Protein AF-A0A7V3I8Q2-F1 (afdb_monomer_lite)

Structure (mmCIF, N/CA/C/O backbone):
data_AF-A0A7V3I8Q2-F1
#
_entry.id   AF-A0A7V3I8Q2-F1
#
loop_
_atom_site.group_PDB
_atom_site.id
_atom_site.type_symbol
_atom_site.label_atom_id
_atom_site.label_alt_id
_atom_site.label_comp_id
_atom_site.label_asym_id
_atom_site.label_entity_id
_atom_site.label_seq_id
_atom_site.pdbx_PDB_ins_code
_atom_site.Cartn_x
_atom_site.Cartn_y
_atom_site.Cartn_z
_atom_site.occupancy
_atom_site.B_iso_or_equiv
_atom_site.auth_seq_id
_atom_site.auth_comp_id
_atom_site.auth_asym_id
_atom_site.auth_atom_id
_atom_site.pdbx_PDB_model_num
ATOM 1 N N . MET A 1 1 ? 13.150 8.034 6.108 1.00 73.38 1 MET A N 1
ATOM 2 C CA . MET A 1 1 ? 12.141 7.306 6.909 1.00 73.38 1 MET A CA 1
ATOM 3 C C . MET A 1 1 ? 10.858 7.231 6.097 1.00 73.38 1 MET A C 1
ATOM 5 O O . MET A 1 1 ? 10.472 8.252 5.534 1.00 73.38 1 MET A O 1
ATOM 9 N N . ARG A 1 2 ? 10.200 6.072 5.993 1.00 83.31 2 ARG A N 1
ATOM 10 C CA . ARG A 1 2 ? 8.971 5.901 5.204 1.00 83.31 2 ARG A CA 1
ATOM 11 C C . ARG A 1 2 ? 7.767 6.496 5.926 1.00 83.31 2 ARG A C 1
ATOM 13 O O . ARG A 1 2 ? 7.495 6.162 7.077 1.00 83.31 2 ARG A O 1
ATOM 20 N N . ASP A 1 3 ? 6.990 7.284 5.193 1.00 85.62 3 ASP A N 1
ATOM 21 C CA . ASP A 1 3 ? 5.755 7.908 5.685 1.00 85.62 3 ASP A CA 1
ATOM 22 C C . ASP A 1 3 ? 4.479 7.133 5.319 1.00 85.62 3 ASP A C 1
ATOM 24 O O . ASP A 1 3 ? 3.425 7.292 5.934 1.00 85.62 3 ASP A O 1
ATOM 28 N N . GLY A 1 4 ? 4.570 6.259 4.317 1.00 82.44 4 GLY A N 1
ATOM 29 C CA . GLY A 1 4 ? 3.491 5.359 3.936 1.00 82.44 4 GLY A CA 1
ATOM 30 C C . GLY A 1 4 ? 3.191 4.316 5.015 1.00 82.44 4 GLY A C 1
ATOM 31 O O . GLY A 1 4 ? 4.097 3.730 5.613 1.00 82.44 4 GLY A O 1
ATOM 32 N N . ILE A 1 5 ? 1.901 4.046 5.202 1.00 87.12 5 ILE A N 1
ATOM 33 C CA . ILE A 1 5 ? 1.361 3.048 6.138 1.00 87.12 5 ILE A CA 1
ATOM 34 C C . ILE A 1 5 ? 1.202 1.647 5.518 1.00 87.12 5 ILE A C 1
ATOM 36 O O . ILE A 1 5 ? 0.748 0.727 6.187 1.00 87.12 5 ILE A O 1
ATOM 40 N N . ALA A 1 6 ? 1.562 1.473 4.243 1.00 85.25 6 ALA A N 1
ATOM 41 C CA . ALA A 1 6 ? 1.400 0.209 3.531 1.00 85.25 6 ALA A CA 1
ATOM 42 C C . ALA A 1 6 ? 2.316 -0.893 4.097 1.00 85.25 6 ALA A C 1
ATOM 44 O O . ALA A 1 6 ? 3.530 -0.709 4.208 1.00 85.25 6 ALA A O 1
ATOM 45 N N . VAL A 1 7 ? 1.737 -2.051 4.416 1.00 87.88 7 VAL A N 1
ATOM 46 C CA . VAL A 1 7 ? 2.470 -3.260 4.847 1.00 87.88 7 VAL A CA 1
ATOM 47 C C . VAL A 1 7 ? 2.717 -4.244 3.703 1.00 87.88 7 VAL A C 1
ATOM 49 O O . VAL A 1 7 ? 3.570 -5.114 3.819 1.00 87.88 7 VAL A O 1
ATOM 52 N N . VAL A 1 8 ? 2.018 -4.069 2.582 1.00 93.12 8 VAL A N 1
ATOM 53 C CA . VAL A 1 8 ? 2.207 -4.836 1.348 1.00 93.12 8 VAL A CA 1
ATOM 54 C C . VAL A 1 8 ? 2.643 -3.881 0.241 1.00 93.12 8 VAL A C 1
ATOM 56 O O . VAL A 1 8 ? 2.067 -2.804 0.080 1.00 93.12 8 VAL A O 1
ATOM 59 N N . LEU A 1 9 ? 3.664 -4.282 -0.515 1.00 93.81 9 LEU A N 1
ATOM 60 C CA . LEU A 1 9 ? 4.105 -3.625 -1.741 1.00 93.81 9 LEU A CA 1
ATOM 61 C C . LEU A 1 9 ? 3.640 -4.458 -2.942 1.00 93.81 9 LEU A C 1
ATOM 63 O O . LEU A 1 9 ? 3.830 -5.672 -2.965 1.00 93.81 9 LEU A O 1
ATOM 67 N N . SER A 1 10 ? 3.075 -3.808 -3.956 1.00 95.69 10 SER A N 1
ATOM 68 C CA . SER A 1 10 ? 2.683 -4.450 -5.215 1.00 95.69 10 SER A CA 1
ATOM 69 C C . SER A 1 10 ? 3.351 -3.734 -6.385 1.00 95.69 10 SER A C 1
ATOM 71 O O . SER A 1 10 ? 3.352 -2.505 -6.434 1.00 95.69 10 SER A O 1
ATOM 73 N N . LEU A 1 11 ? 3.926 -4.497 -7.317 1.00 96.88 11 LEU A N 1
ATOM 74 C CA . LEU A 1 11 ? 4.637 -3.986 -8.492 1.00 96.88 11 LEU A CA 1
ATOM 75 C C . LEU A 1 11 ? 3.977 -4.504 -9.773 1.00 96.88 11 LEU A C 1
ATOM 77 O O . LEU A 1 11 ? 3.594 -5.670 -9.852 1.00 96.88 11 LEU A O 1
ATOM 81 N N . GLY A 1 12 ? 3.850 -3.641 -10.781 1.00 96.81 12 GLY A N 1
ATOM 82 C CA . GLY A 1 12 ? 3.288 -4.021 -12.075 1.00 96.81 12 GLY A CA 1
ATOM 83 C C . GLY A 1 12 ? 4.313 -4.753 -12.939 1.00 96.81 12 GLY A C 1
ATOM 84 O O . GLY A 1 12 ? 5.240 -4.135 -13.450 1.00 96.81 12 GLY A O 1
ATOM 85 N N . ALA A 1 13 ? 4.119 -6.054 -13.161 1.00 94.31 13 ALA A N 1
ATOM 86 C CA . 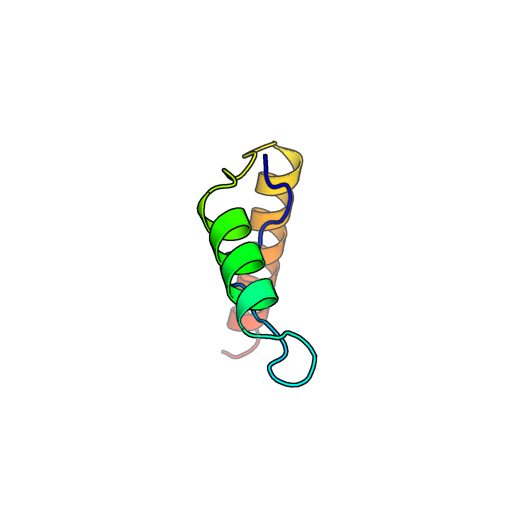ALA A 1 13 ? 5.076 -6.897 -13.888 1.00 94.31 13 ALA A CA 1
ATOM 87 C C . ALA A 1 13 ? 5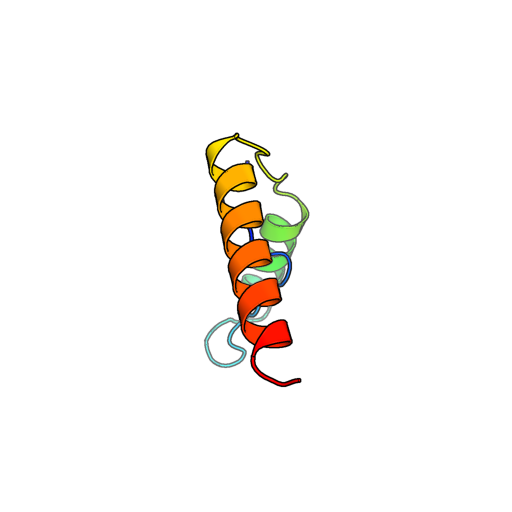.334 -6.470 -15.349 1.00 94.31 13 ALA A C 1
ATOM 89 O O . ALA A 1 13 ? 6.397 -6.749 -15.887 1.00 94.31 13 ALA A O 1
ATOM 90 N N . LEU A 1 14 ? 4.378 -5.792 -15.995 1.00 96.44 14 LEU A N 1
ATOM 91 C CA . LEU A 1 14 ? 4.521 -5.321 -17.381 1.00 96.44 14 LEU A CA 1
ATOM 92 C C . LEU A 1 14 ? 5.225 -3.963 -17.504 1.00 96.44 14 LEU A C 1
ATOM 94 O O . LEU A 1 14 ? 5.579 -3.563 -18.608 1.00 96.44 14 LEU A O 1
ATOM 98 N N . VAL A 1 15 ? 5.383 -3.237 -16.395 1.00 96.62 15 VAL A N 1
ATOM 99 C CA . VAL A 1 15 ? 5.897 -1.855 -16.384 1.00 96.62 15 VAL A CA 1
ATOM 100 C C . VAL A 1 15 ? 7.164 -1.692 -15.550 1.00 96.62 15 VAL A C 1
ATOM 102 O O . VAL A 1 15 ? 7.807 -0.650 -15.625 1.00 96.62 15 VAL A O 1
ATOM 105 N N . THR A 1 16 ? 7.521 -2.711 -14.769 1.00 96.25 16 THR A N 1
ATOM 106 C CA . THR A 1 16 ? 8.701 -2.718 -13.909 1.00 96.25 16 THR A CA 1
ATOM 107 C C . THR A 1 16 ? 9.612 -3.855 -14.343 1.00 96.25 16 THR A C 1
ATOM 109 O O . THR A 1 16 ? 9.256 -5.025 -14.195 1.00 96.25 16 THR A O 1
ATOM 112 N N . ASP A 1 17 ? 10.792 -3.522 -14.863 1.00 97.19 17 ASP A N 1
ATOM 113 C CA . ASP A 1 17 ? 11.797 -4.534 -15.182 1.00 97.19 17 ASP A CA 1
ATOM 114 C C . ASP A 1 17 ? 12.410 -5.155 -13.911 1.00 97.19 17 ASP A C 1
ATOM 116 O O . ASP A 1 17 ? 12.223 -4.665 -12.794 1.00 97.19 17 ASP A O 1
ATOM 120 N N . GLY A 1 18 ? 13.143 -6.260 -14.070 1.00 97.38 18 GLY A N 1
ATOM 121 C CA . GLY A 1 18 ? 13.686 -7.015 -12.937 1.00 97.38 18 GLY A CA 1
ATOM 122 C C . GLY A 1 18 ? 14.653 -6.212 -12.060 1.00 97.38 18 GLY A C 1
ATOM 123 O O . GLY A 1 18 ? 14.566 -6.277 -10.835 1.00 97.38 18 GLY A O 1
ATOM 124 N N . ALA A 1 19 ? 15.533 -5.412 -12.666 1.00 97.56 19 ALA A N 1
ATOM 125 C CA . ALA A 1 19 ? 16.511 -4.615 -11.925 1.00 97.56 19 ALA A CA 1
ATOM 126 C C . ALA A 1 19 ? 15.830 -3.466 -11.166 1.00 97.56 19 ALA A C 1
ATOM 128 O O . ALA A 1 19 ? 16.161 -3.163 -10.014 1.00 97.56 19 ALA A O 1
ATOM 129 N N . GLN A 1 20 ? 14.834 -2.839 -11.790 1.00 97.56 20 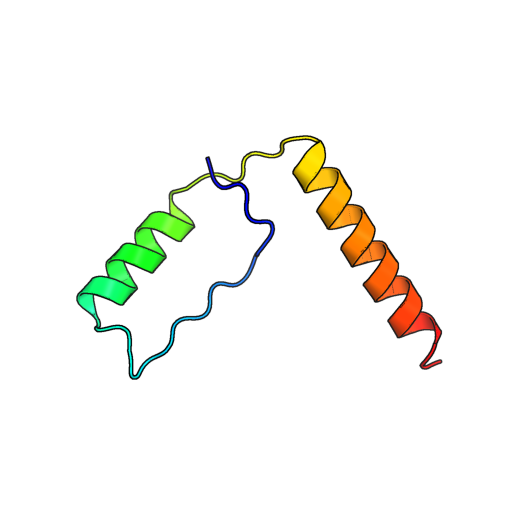GLN A N 1
ATOM 130 C CA . GLN A 1 20 ? 14.011 -1.819 -11.166 1.00 97.56 20 GLN A CA 1
ATOM 131 C C . GLN A 1 20 ? 13.187 -2.404 -10.015 1.00 97.56 20 GLN A C 1
ATOM 133 O O . GLN A 1 20 ? 13.136 -1.792 -8.947 1.00 97.56 20 GLN A O 1
ATOM 138 N N . ALA A 1 21 ? 12.584 -3.579 -10.204 1.00 97.88 21 ALA A N 1
ATOM 139 C CA . ALA A 1 21 ? 11.812 -4.264 -9.175 1.00 97.88 21 ALA A CA 1
ATOM 140 C C . ALA A 1 21 ? 12.681 -4.591 -7.956 1.00 97.88 21 ALA A C 1
ATOM 142 O O . ALA A 1 21 ? 12.301 -4.249 -6.836 1.00 97.88 21 ALA A O 1
ATOM 143 N N . GLU A 1 22 ? 13.869 -5.166 -8.167 1.00 98.06 22 GLU A N 1
ATOM 144 C CA . GLU A 1 22 ? 14.808 -5.477 -7.086 1.00 98.06 22 GLU A CA 1
ATOM 145 C C . GLU A 1 22 ? 15.178 -4.223 -6.288 1.00 98.06 22 GLU A C 1
ATOM 147 O O . GLU A 1 22 ? 15.102 -4.216 -5.058 1.00 98.06 22 GLU A O 1
ATOM 152 N N . ARG A 1 23 ? 15.517 -3.127 -6.977 1.00 97.75 23 ARG A N 1
ATOM 153 C CA . ARG A 1 23 ? 15.866 -1.862 -6.322 1.00 97.75 23 ARG A CA 1
ATOM 154 C C . ARG A 1 23 ? 14.704 -1.293 -5.509 1.00 97.75 23 ARG A C 1
ATOM 156 O O . ARG A 1 23 ? 14.924 -0.800 -4.406 1.00 97.75 23 ARG A O 1
ATOM 163 N N . ILE A 1 24 ? 13.478 -1.352 -6.033 1.00 96.75 24 ILE A N 1
ATOM 164 C CA . ILE A 1 24 ? 12.292 -0.876 -5.308 1.00 96.75 24 ILE A CA 1
ATOM 165 C C . ILE A 1 24 ? 12.060 -1.725 -4.054 1.00 96.75 24 ILE A C 1
ATOM 167 O O . ILE A 1 24 ? 11.850 -1.163 -2.981 1.00 96.75 24 ILE A O 1
ATOM 171 N N . VAL A 1 25 ? 12.126 -3.055 -4.172 1.00 96.75 25 VAL A N 1
ATOM 172 C CA . VAL A 1 25 ? 11.937 -3.974 -3.038 1.00 96.75 25 VAL A CA 1
ATOM 173 C C . VAL A 1 25 ? 13.003 -3.749 -1.971 1.00 96.75 25 VAL A C 1
ATOM 175 O O . VAL A 1 25 ? 12.660 -3.608 -0.800 1.00 96.75 25 VAL A O 1
ATOM 178 N N . ARG A 1 26 ? 14.277 -3.649 -2.366 1.00 97.69 26 ARG A N 1
ATOM 179 C CA . ARG A 1 26 ? 15.394 -3.370 -1.457 1.00 97.69 26 ARG A CA 1
ATOM 180 C C . ARG A 1 26 ? 15.166 -2.079 -0.678 1.00 97.69 26 ARG A C 1
ATOM 182 O O . ARG A 1 26 ? 15.123 -2.109 0.547 1.00 97.69 26 ARG A O 1
ATOM 189 N N . ASN A 1 27 ? 14.909 -0.979 -1.387 1.00 95.38 27 ASN A N 1
ATOM 190 C CA . ASN A 1 27 ? 14.631 0.312 -0.760 1.00 95.38 27 ASN A CA 1
ATOM 191 C C . ASN A 1 27 ? 13.421 0.236 0.183 1.00 95.38 27 ASN A C 1
ATOM 193 O O . ASN A 1 27 ? 13.433 0.831 1.253 1.00 95.38 27 ASN A O 1
ATOM 197 N N . TRP A 1 28 ? 12.368 -0.492 -0.193 1.00 94.31 28 TRP A N 1
ATOM 198 C CA . TRP A 1 28 ? 11.163 -0.617 0.625 1.00 94.31 28 TRP A CA 1
ATOM 199 C C . TRP A 1 28 ? 11.386 -1.419 1.915 1.00 94.31 28 TRP A C 1
ATOM 201 O O . TRP A 1 28 ? 10.783 -1.082 2.933 1.00 94.31 28 TRP A O 1
ATOM 211 N N . LEU A 1 29 ? 12.232 -2.454 1.876 1.00 94.75 29 LEU A N 1
ATOM 212 C CA . LEU A 1 29 ? 12.584 -3.275 3.040 1.00 94.75 29 LEU A CA 1
ATOM 213 C C . LEU A 1 29 ? 13.558 -2.566 3.985 1.00 94.75 29 LEU A C 1
ATOM 215 O O . LEU A 1 29 ? 13.464 -2.734 5.199 1.00 94.75 29 LEU A O 1
ATOM 219 N N . GLU A 1 30 ? 14.494 -1.798 3.433 1.00 95.56 30 GLU A N 1
ATOM 220 C CA . GLU A 1 30 ? 15.535 -1.113 4.204 1.00 95.56 30 GLU A CA 1
ATOM 221 C C . GLU A 1 30 ? 15.043 0.201 4.826 1.00 95.56 30 GLU A C 1
ATOM 223 O O . GLU A 1 30 ? 15.604 0.657 5.819 1.00 95.56 30 GLU A O 1
ATOM 228 N N . GLU A 1 31 ? 13.990 0.812 4.277 1.00 93.31 31 GLU A N 1
ATOM 229 C CA . GLU A 1 31 ? 13.479 2.098 4.743 1.00 93.31 31 GLU A CA 1
ATOM 230 C C . GLU A 1 31 ? 12.580 1.948 5.993 1.00 93.31 31 GLU A C 1
ATOM 232 O O . GLU A 1 31 ? 11.441 1.474 5.893 1.00 93.31 31 GLU A O 1
ATOM 237 N N . PRO A 1 32 ? 13.019 2.405 7.184 1.00 89.31 32 PRO A N 1
ATOM 238 C CA . PRO A 1 32 ? 12.243 2.253 8.409 1.00 89.31 32 PRO A CA 1
ATOM 239 C C . PRO A 1 32 ? 10.967 3.099 8.386 1.00 89.31 32 PRO A C 1
ATOM 241 O O . PRO A 1 32 ? 10.956 4.235 7.906 1.00 89.31 32 PRO A O 1
ATOM 244 N N . PHE A 1 33 ? 9.888 2.579 8.973 1.00 88.62 33 PHE A N 1
ATOM 245 C CA . PHE A 1 33 ? 8.643 3.328 9.147 1.00 88.62 33 PHE A CA 1
ATOM 246 C C . PHE A 1 33 ? 8.813 4.470 10.150 1.00 88.62 33 PHE A C 1
ATOM 248 O O . PHE A 1 33 ? 9.340 4.262 11.240 1.00 88.62 33 PHE A O 1
ATOM 255 N N . SER A 1 34 ? 8.315 5.664 9.814 1.00 90.50 34 SER A N 1
ATOM 256 C CA . SER A 1 34 ? 8.582 6.852 10.627 1.00 90.50 34 SER A CA 1
ATOM 257 C C . SER A 1 34 ? 7.884 6.903 11.969 1.00 90.50 34 SER A C 1
ATOM 259 O O . SER A 1 34 ? 8.332 7.627 12.853 1.00 90.50 34 SER A O 1
ATOM 261 N N . GLY A 1 35 ? 6.789 6.161 12.146 1.00 87.88 35 GLY A N 1
ATOM 262 C CA . GLY A 1 35 ? 6.072 6.123 13.421 1.00 87.88 35 GLY A CA 1
ATOM 263 C C . GLY A 1 35 ? 5.541 7.484 13.886 1.00 87.88 35 GLY A C 1
ATOM 264 O O . GLY A 1 35 ? 5.094 7.596 15.024 1.00 87.88 35 GLY A O 1
ATOM 265 N N . ALA A 1 36 ? 5.575 8.517 13.035 1.00 92.25 36 ALA A N 1
ATOM 266 C CA . ALA A 1 36 ? 5.084 9.843 13.375 1.00 92.25 36 ALA A CA 1
ATOM 267 C C . ALA A 1 36 ? 3.604 9.777 13.776 1.00 92.25 36 ALA A C 1
ATOM 269 O O . ALA A 1 36 ? 2.832 9.013 13.189 1.00 92.25 36 ALA A O 1
ATOM 270 N N . GLU A 1 37 ? 3.182 10.621 14.721 1.00 93.50 37 GLU A N 1
ATOM 271 C CA . GLU A 1 37 ? 1.809 10.595 15.252 1.00 93.50 37 GLU A CA 1
ATOM 272 C C . GLU A 1 37 ? 0.739 10.705 14.159 1.00 93.50 37 GLU A C 1
ATOM 274 O O . GLU A 1 37 ? -0.279 10.014 14.197 1.00 93.50 37 GLU A O 1
ATOM 279 N N . ARG A 1 38 ? 1.009 11.474 13.095 1.00 92.56 38 ARG A N 1
ATOM 280 C CA . ARG A 1 38 ? 0.118 11.547 11.927 1.00 92.56 38 ARG A CA 1
ATOM 281 C C . ARG A 1 38 ? -0.109 10.188 11.245 1.00 92.56 38 ARG A C 1
ATOM 283 O O . ARG A 1 38 ? -1.201 9.958 10.733 1.00 92.56 38 ARG A O 1
ATOM 290 N N . HIS A 1 39 ? 0.889 9.303 11.210 1.00 92.38 39 HIS A N 1
ATOM 291 C CA . HIS A 1 39 ? 0.778 7.981 10.586 1.00 92.38 39 HIS A CA 1
ATOM 292 C C . HIS A 1 39 ? 0.090 6.980 11.510 1.00 92.38 39 HIS A C 1
ATOM 294 O O . HIS A 1 39 ? -0.747 6.215 11.038 1.00 92.38 39 HIS A O 1
ATOM 300 N N . LYS A 1 40 ? 0.362 7.037 12.821 1.00 92.50 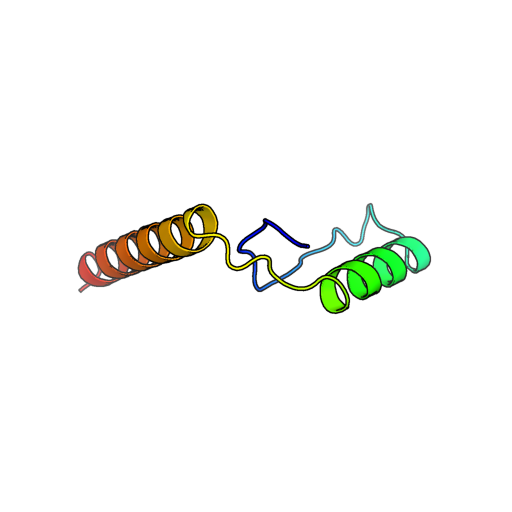40 LYS A N 1
ATOM 301 C CA . LYS A 1 40 ? -0.378 6.253 13.824 1.00 92.50 40 LYS A CA 1
ATOM 302 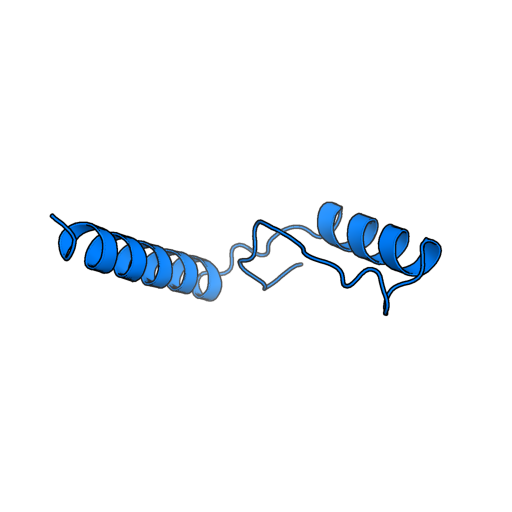C C . LYS A 1 40 ? -1.871 6.584 13.803 1.00 92.50 40 LYS A C 1
ATOM 304 O O . LYS A 1 40 ? -2.695 5.675 13.783 1.00 92.50 40 LYS A O 1
ATOM 309 N N . ARG A 1 41 ? -2.224 7.873 13.707 1.00 94.62 41 ARG A N 1
ATOM 310 C CA . ARG A 1 41 ? -3.621 8.316 13.571 1.00 94.62 41 ARG A CA 1
ATOM 311 C C . ARG A 1 41 ? -4.302 7.710 12.342 1.00 94.62 41 ARG A C 1
ATOM 313 O O . ARG A 1 41 ? -5.382 7.147 12.467 1.00 94.62 41 ARG A O 1
ATOM 320 N N . ARG A 1 42 ? -3.652 7.768 11.173 1.00 94.50 42 ARG A N 1
ATOM 321 C CA . ARG A 1 42 ? -4.185 7.185 9.927 1.00 94.50 42 ARG A CA 1
ATOM 322 C C . ARG A 1 42 ? -4.383 5.669 10.024 1.00 94.50 42 ARG A C 1
ATOM 324 O O . ARG A 1 42 ? -5.382 5.165 9.529 1.00 94.50 42 ARG A O 1
ATOM 331 N N . LEU A 1 43 ? -3.459 4.952 10.673 1.00 93.81 43 LEU A N 1
ATOM 332 C CA . LEU A 1 43 ? -3.616 3.516 10.938 1.00 93.81 43 LEU A CA 1
ATOM 333 C C . LEU A 1 43 ? -4.855 3.233 11.801 1.00 93.81 43 LEU A C 1
ATOM 335 O O . LEU A 1 43 ? -5.605 2.311 11.497 1.00 93.81 43 LEU A O 1
ATOM 339 N N . SER A 1 44 ? -5.102 4.047 12.834 1.00 94.25 44 SER A N 1
ATOM 340 C CA . SER A 1 44 ? -6.304 3.920 13.669 1.00 94.25 44 SER A CA 1
ATOM 341 C C . SER A 1 44 ? -7.587 4.137 12.869 1.00 94.25 44 SER A C 1
ATOM 343 O O . SER A 1 44 ? -8.512 3.340 12.986 1.00 94.25 44 SER A O 1
ATOM 345 N N . GLU A 1 45 ? -7.631 5.176 12.032 1.00 95.12 45 GLU A N 1
ATOM 346 C CA . GLU A 1 45 ? -8.798 5.493 11.198 1.00 95.12 45 GLU A CA 1
ATOM 347 C C . GLU A 1 45 ? -9.135 4.360 10.224 1.00 95.12 45 GLU A C 1
ATOM 349 O O . GLU A 1 45 ? -10.302 4.011 10.065 1.00 95.12 45 GLU A O 1
ATOM 354 N N . ILE A 1 46 ? -8.121 3.748 9.607 1.00 93.81 46 ILE A N 1
ATOM 355 C CA . ILE A 1 46 ? -8.315 2.591 8.723 1.00 93.81 46 ILE A CA 1
ATOM 356 C C . ILE A 1 46 ? -8.849 1.397 9.509 1.00 93.81 46 ILE A C 1
ATOM 358 O O . ILE A 1 46 ? -9.843 0.805 9.101 1.00 93.81 46 ILE A O 1
ATOM 362 N N . ALA A 1 47 ? -8.269 1.101 10.672 1.00 93.69 47 ALA A N 1
ATOM 363 C CA . ALA A 1 47 ? -8.741 0.007 11.515 1.00 93.69 47 ALA A CA 1
ATOM 364 C C . ALA A 1 47 ? -10.186 0.231 12.011 1.00 93.69 47 ALA A C 1
ATOM 366 O O . ALA A 1 47 ? -10.953 -0.721 12.155 1.00 93.69 47 ALA A O 1
ATOM 367 N N . ASP A 1 48 ? -10.583 1.480 12.272 1.00 96.19 48 ASP A N 1
ATOM 368 C CA . ASP A 1 48 ? -11.968 1.838 12.598 1.00 96.19 48 ASP A CA 1
ATOM 369 C C . ASP A 1 48 ? -12.915 1.619 11.414 1.00 96.19 48 ASP A C 1
ATOM 371 O O . ASP A 1 48 ? -14.018 1.102 11.602 1.00 96.19 48 ASP A O 1
ATOM 375 N N . LEU A 1 49 ? -12.497 1.977 10.198 1.00 94.88 49 LEU A N 1
ATOM 376 C CA . LEU A 1 49 ? -13.269 1.722 8.980 1.00 94.88 49 LEU A CA 1
ATOM 377 C C . LEU A 1 49 ? -13.454 0.219 8.743 1.00 94.88 49 LEU A C 1
ATOM 379 O O . LEU A 1 49 ? -14.583 -0.222 8.544 1.00 94.88 49 LEU A O 1
ATOM 383 N N . GLU A 1 50 ? -12.383 -0.568 8.845 1.00 93.75 50 GLU A N 1
ATOM 384 C CA . GLU A 1 50 ? -12.424 -2.030 8.723 1.00 93.75 50 GLU A CA 1
ATOM 385 C C . GLU A 1 50 ? -13.390 -2.645 9.745 1.00 93.75 50 GLU A C 1
ATOM 387 O O . GLU A 1 50 ? -14.272 -3.421 9.380 1.00 93.75 50 GLU A O 1
ATOM 392 N N . ARG A 1 51 ? -13.308 -2.233 11.020 1.00 95.25 51 ARG A N 1
ATOM 393 C CA . ARG A 1 51 ? -14.235 -2.686 12.074 1.00 95.25 51 ARG A CA 1
ATOM 394 C C . ARG A 1 51 ? -15.690 -2.353 11.766 1.00 95.25 51 ARG A C 1
ATOM 396 O O . ARG A 1 51 ? -16.572 -3.147 12.089 1.00 95.25 51 ARG A O 1
ATOM 403 N N . ARG A 1 52 ? -15.958 -1.171 11.209 1.00 94.12 52 ARG A N 1
ATOM 404 C CA . ARG A 1 52 ? -17.318 -0.743 10.859 1.00 94.12 52 ARG A CA 1
ATOM 405 C C . ARG A 1 52 ? -17.880 -1.561 9.705 1.00 94.12 52 ARG A C 1
ATOM 407 O O . ARG A 1 52 ? -19.032 -1.961 9.797 1.00 94.12 52 ARG A O 1
ATOM 414 N N . LEU A 1 53 ? -17.078 -1.827 8.677 1.00 92.88 53 LEU A N 1
ATOM 415 C CA . LEU A 1 53 ? -17.493 -2.623 7.521 1.00 92.88 53 LEU A CA 1
ATOM 416 C C . LEU A 1 53 ? -17.754 -4.082 7.912 1.00 92.88 53 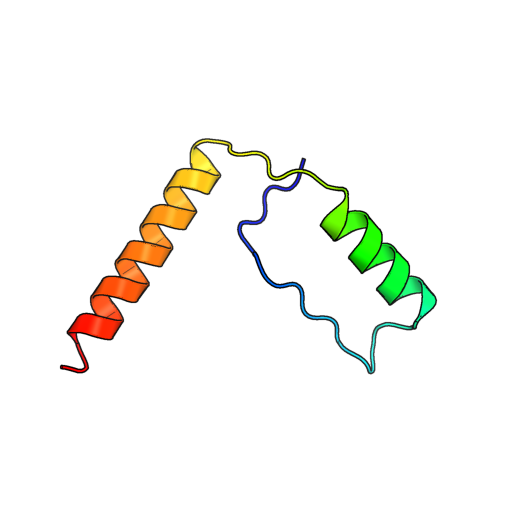LEU A C 1
ATOM 418 O O . LEU A 1 53 ? -18.823 -4.600 7.622 1.00 92.88 53 LEU A O 1
ATOM 422 N N . VAL A 1 54 ? -16.855 -4.702 8.685 1.00 89.19 54 VAL A N 1
ATOM 423 C CA . VAL A 1 54 ? -17.043 -6.084 9.169 1.00 89.19 54 VAL A CA 1
ATOM 424 C C . VAL A 1 54 ? -18.303 -6.225 10.035 1.00 89.19 54 VAL A C 1
ATOM 426 O O . VAL A 1 54 ? -18.980 -7.244 9.978 1.00 89.19 54 VAL A O 1
ATOM 429 N N . ARG A 1 55 ? -18.660 -5.202 10.826 1.00 72.62 55 ARG A N 1
ATOM 430 C CA . ARG A 1 55 ? -19.890 -5.201 11.644 1.00 72.62 55 ARG A CA 1
ATOM 431 C C . ARG A 1 55 ? -21.178 -4.964 10.852 1.00 72.62 55 ARG A C 1
ATOM 433 O O . ARG A 1 55 ? -22.244 -5.147 11.421 1.00 72.62 55 ARG A O 1
ATOM 440 N N . GLN A 1 56 ? -21.100 -4.498 9.607 1.00 61.56 56 GLN A N 1
ATOM 441 C CA . GLN A 1 56 ? -22.269 -4.278 8.746 1.00 61.56 56 GLN A CA 1
ATOM 442 C C . GLN A 1 56 ? -22.646 -5.522 7.930 1.00 61.56 56 GLN A C 1
ATOM 444 O O . GLN A 1 56 ? -23.735 -5.559 7.365 1.00 61.56 56 GLN A O 1
ATOM 449 N N . GLU A 1 57 ? -21.770 -6.526 7.881 1.00 57.22 57 GLU A N 1
ATOM 450 C CA . GLU A 1 57 ? -21.971 -7.781 7.146 1.00 57.22 57 GLU A CA 1
ATOM 451 C C . GLU A 1 57 ? -22.388 -8.965 8.046 1.00 57.22 57 GLU A C 1
ATOM 453 O O . GLU A 1 57 ? -22.418 -10.104 7.579 1.00 57.22 57 GLU A O 1
ATOM 458 N N . GLY A 1 58 ? -22.723 -8.718 9.320 1.00 49.97 58 GLY A N 1
ATOM 459 C CA . GLY A 1 58 ? -23.221 -9.722 10.276 1.00 49.97 58 GLY A CA 1
ATOM 460 C C . GLY A 1 58 ? -24.546 -9.320 10.903 1.00 49.97 58 GLY A C 1
ATOM 461 O O . GLY A 1 58 ? -25.324 -10.241 11.229 1.00 49.97 58 GLY A O 1
#

Secondary structure (DSSP, 8-state):
-B----S-----TTTS-HHHHHHHHHHHHHS-B---HHHHHHHHHHHHHHHHHHTT--

pLDDT: mean 90.86, std 9.69, range [49.97, 98.06]

Foldseek 3Di:
DDADPDPDDDDDPVPADPVRVVVVVVCVVPDDHPPPPVSVVVVVVVVVVVVVVVVVVD

Sequence (58 aa):
MRDGIAVVLSLGALVTDGAQAERIVRNWLEEPFSGAERHKRRLSEIADLERRLVRQEG

Radius of gyration: 15.58 Å; chains: 1; bounding box: 40×21×33 Å